Protein AF-A0AA35WXI1-F1 (afdb_monomer_lite)

pLDDT: mean 85.22, std 18.07, range [45.38, 98.38]

Organism: Geodia barretti (NCBI:txid519541)

Structure (mmCIF, N/CA/C/O backbone):
data_AF-A0AA35WXI1-F1
#
_entry.id   AF-A0AA35WXI1-F1
#
loop_
_atom_site.group_PDB
_atom_site.id
_atom_site.type_symbol
_atom_site.label_atom_id
_atom_site.label_alt_id
_atom_site.label_comp_id
_atom_site.label_asym_id
_atom_site.label_entity_id
_atom_site.label_seq_id
_atom_site.pdbx_PDB_ins_code
_atom_site.Cartn_x
_atom_site.Cartn_y
_atom_site.Cartn_z
_atom_site.occupancy
_atom_site.B_iso_or_equiv
_atom_site.auth_seq_id
_atom_site.auth_comp_id
_atom_site.auth_asym_id
_atom_site.auth_atom_id
_atom_site.pdbx_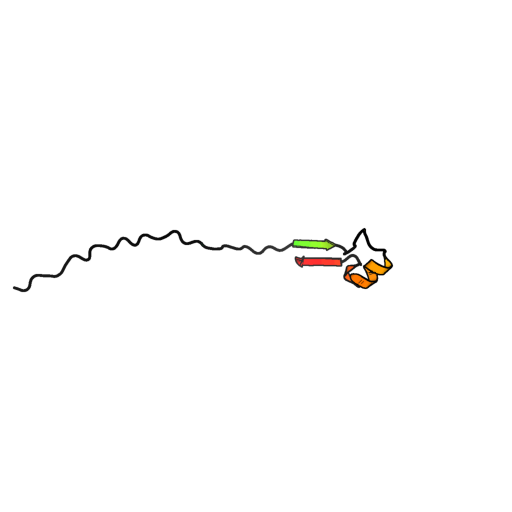PDB_model_num
ATOM 1 N N . MET A 1 1 ? 22.530 -19.280 -77.221 1.00 45.38 1 MET A N 1
ATOM 2 C CA . MET A 1 1 ? 23.049 -18.349 -76.197 1.00 45.38 1 MET A CA 1
ATOM 3 C C . MET A 1 1 ? 21.909 -18.027 -75.250 1.00 45.38 1 MET A C 1
ATOM 5 O O . MET A 1 1 ? 20.962 -17.377 -75.665 1.00 45.38 1 MET A O 1
ATOM 9 N N . ALA A 1 2 ? 21.943 -18.585 -74.041 1.00 46.78 2 ALA A N 1
ATOM 10 C CA . ALA A 1 2 ? 20.961 -18.295 -73.003 1.00 46.78 2 ALA A CA 1
ATOM 11 C C . ALA A 1 2 ? 21.263 -16.908 -72.415 1.00 46.78 2 ALA A C 1
ATOM 13 O O . ALA A 1 2 ? 22.367 -16.686 -71.920 1.00 46.78 2 ALA A O 1
ATOM 14 N N . SER A 1 3 ? 20.315 -15.976 -72.516 1.00 51.09 3 SER A N 1
ATOM 15 C CA . SER A 1 3 ? 20.409 -14.675 -71.850 1.00 51.09 3 SER A CA 1
ATOM 16 C C . SER A 1 3 ? 20.311 -14.844 -70.334 1.00 51.09 3 SER A C 1
ATOM 18 O O . SER A 1 3 ? 19.474 -15.589 -69.827 1.00 51.09 3 SER A O 1
ATOM 20 N N . LEU A 1 4 ? 21.210 -14.148 -69.640 1.00 59.41 4 LEU A N 1
ATOM 21 C CA . LEU A 1 4 ? 21.405 -14.131 -68.192 1.00 59.41 4 LEU A CA 1
ATOM 22 C C . LEU A 1 4 ? 20.232 -13.482 -67.426 1.00 59.41 4 LEU A C 1
ATOM 24 O O . LEU A 1 4 ? 19.492 -12.678 -67.997 1.00 59.41 4 LEU A O 1
ATOM 28 N N . PRO A 1 5 ? 20.084 -13.789 -66.122 1.00 57.56 5 PRO A N 1
ATOM 29 C CA . PRO A 1 5 ? 19.041 -13.242 -65.267 1.00 57.56 5 PRO A CA 1
ATOM 30 C C . PRO A 1 5 ? 19.457 -11.883 -64.691 1.00 57.56 5 PRO A C 1
ATOM 32 O O . PRO A 1 5 ? 20.621 -11.672 -64.357 1.00 57.56 5 PRO A O 1
ATOM 35 N N . GLY A 1 6 ? 18.495 -10.985 -64.478 1.00 46.31 6 GLY A N 1
ATOM 36 C CA . GLY A 1 6 ? 18.717 -9.840 -63.599 1.00 46.31 6 GLY A CA 1
ATOM 37 C C . GLY A 1 6 ? 17.866 -8.619 -63.912 1.00 46.31 6 GLY A C 1
ATOM 38 O O . GLY A 1 6 ? 18.192 -7.815 -64.770 1.00 46.31 6 GLY A O 1
ATOM 39 N N . SER A 1 7 ? 16.842 -8.394 -63.104 1.00 56.66 7 SER A N 1
ATOM 40 C CA . SER A 1 7 ? 16.991 -7.391 -62.052 1.00 56.66 7 SER A CA 1
ATOM 41 C C . SER A 1 7 ? 15.898 -7.640 -61.023 1.00 56.66 7 SER A C 1
ATOM 43 O O . SER A 1 7 ? 14.706 -7.525 -61.295 1.00 56.66 7 SER A O 1
ATOM 45 N N . GLN A 1 8 ? 16.305 -8.064 -59.829 1.00 57.16 8 GLN A N 1
ATOM 46 C CA . GLN A 1 8 ? 15.436 -7.933 -58.673 1.00 57.16 8 GLN A CA 1
ATOM 47 C C . GLN A 1 8 ? 15.279 -6.429 -58.466 1.00 57.16 8 GLN A C 1
ATOM 49 O O . GLN A 1 8 ? 16.228 -5.757 -58.061 1.00 57.16 8 GLN A O 1
ATOM 54 N N . SER A 1 9 ? 14.113 -5.888 -58.817 1.00 56.12 9 SER A N 1
ATOM 55 C CA . SER A 1 9 ? 13.737 -4.538 -58.425 1.00 56.12 9 SER A CA 1
ATOM 56 C C . SER A 1 9 ? 13.751 -4.520 -56.902 1.00 56.12 9 SER A C 1
ATOM 58 O O . SER A 1 9 ? 12.878 -5.115 -56.267 1.00 56.12 9 SER A O 1
ATOM 60 N N . GLY A 1 10 ? 14.806 -3.933 -56.337 1.00 53.34 10 GLY A N 1
ATOM 61 C CA . GLY A 1 10 ? 15.039 -3.850 -54.906 1.00 53.34 10 GLY A CA 1
ATOM 62 C C . GLY A 1 10 ? 13.811 -3.276 -54.221 1.00 53.34 10 GLY A C 1
ATOM 63 O O . GLY A 1 10 ? 13.570 -2.071 -54.265 1.00 53.34 10 GLY A O 1
ATOM 64 N N . GLY A 1 11 ? 13.029 -4.161 -53.605 1.00 50.41 11 GLY A N 1
ATOM 65 C CA . GLY A 1 11 ? 11.933 -3.802 -52.728 1.00 50.41 11 GLY A CA 1
ATOM 66 C C . GLY A 1 11 ? 12.525 -3.108 -51.515 1.00 50.41 11 GLY A C 1
ATOM 67 O O . GLY A 1 11 ? 12.915 -3.759 -50.547 1.00 50.41 11 GLY A O 1
ATOM 68 N N . GLY A 1 12 ? 12.633 -1.782 -51.586 1.00 56.84 12 GLY A N 1
ATOM 69 C CA . GLY A 1 12 ? 12.885 -0.941 -50.430 1.00 56.84 12 GLY A CA 1
ATOM 70 C C . GLY A 1 12 ? 11.754 -1.180 -49.445 1.00 56.84 12 GLY A C 1
ATOM 71 O O . GLY A 1 12 ? 10.661 -0.641 -49.602 1.00 56.84 12 GLY A O 1
ATOM 72 N N . THR A 1 13 ? 11.988 -2.048 -48.462 1.00 61.75 13 THR A N 1
ATOM 73 C CA . THR A 1 13 ? 11.027 -2.287 -47.396 1.00 61.75 13 THR A CA 1
ATOM 74 C C . THR A 1 13 ? 10.867 -0.971 -46.650 1.00 61.75 13 THR A C 1
ATOM 76 O O . THR A 1 13 ? 11.768 -0.510 -45.945 1.00 61.75 13 THR A O 1
ATOM 79 N N . ALA A 1 14 ? 9.721 -0.320 -46.845 1.00 63.59 14 ALA A N 1
ATOM 80 C CA . ALA A 1 14 ? 9.288 0.763 -45.989 1.00 63.59 14 ALA A CA 1
ATOM 81 C C . ALA A 1 14 ? 9.263 0.194 -44.567 1.00 63.59 14 A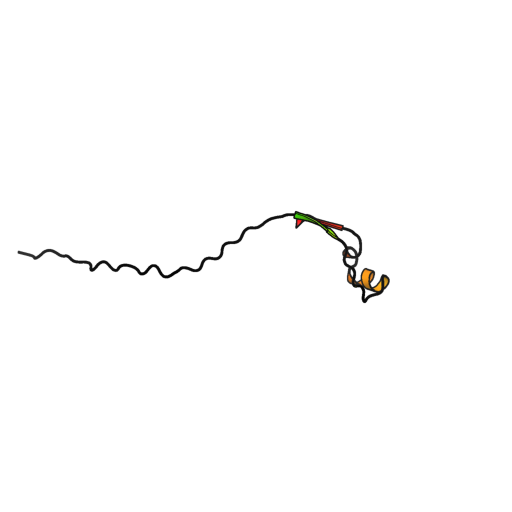LA A C 1
ATOM 83 O O . ALA A 1 14 ? 8.364 -0.565 -44.205 1.00 63.59 14 ALA A O 1
ATOM 84 N N . ARG A 1 15 ? 10.304 0.478 -43.774 1.00 70.88 15 ARG A N 1
ATOM 85 C CA . ARG A 1 15 ? 10.348 0.096 -42.363 1.00 70.88 15 ARG A CA 1
ATOM 86 C C . ARG A 1 15 ? 9.297 0.932 -41.651 1.00 70.88 15 ARG A C 1
ATOM 88 O O . ARG A 1 15 ? 9.596 2.014 -41.151 1.00 70.88 15 ARG A O 1
ATOM 95 N N . GLY A 1 16 ? 8.063 0.429 -41.660 1.00 76.38 16 GLY A N 1
ATOM 96 C CA . GLY A 1 16 ? 6.943 1.003 -40.932 1.00 76.38 16 GLY A CA 1
ATOM 97 C C . GLY A 1 16 ? 7.371 1.294 -39.499 1.00 76.38 16 GLY A C 1
ATOM 98 O O . GLY A 1 16 ? 8.102 0.501 -38.892 1.00 76.38 16 GLY A O 1
ATOM 99 N N . ARG A 1 17 ? 6.977 2.464 -38.983 1.00 80.19 17 ARG A N 1
ATOM 100 C CA . ARG A 1 17 ? 7.283 2.863 -37.605 1.00 80.19 17 ARG A CA 1
ATOM 101 C C . ARG A 1 17 ? 6.762 1.773 -36.679 1.00 80.19 17 ARG A C 1
ATOM 103 O O . ARG A 1 17 ? 5.559 1.561 -36.571 1.00 80.19 17 ARG A O 1
ATOM 110 N N . ARG A 1 18 ? 7.691 1.063 -36.044 1.00 84.44 18 ARG A N 1
ATOM 111 C CA . ARG A 1 18 ? 7.374 0.042 -35.054 1.00 84.44 18 ARG A CA 1
ATOM 112 C C . ARG A 1 18 ? 7.189 0.737 -33.721 1.00 84.44 18 ARG A C 1
ATOM 114 O O . ARG A 1 18 ? 8.135 1.313 -33.188 1.00 84.44 18 ARG A O 1
ATOM 121 N N . THR A 1 19 ? 5.971 0.684 -33.208 1.00 89.81 19 THR A N 1
ATOM 122 C CA . THR A 1 19 ? 5.702 1.031 -31.818 1.00 89.81 19 THR A CA 1
ATOM 123 C C . THR A 1 19 ? 6.297 -0.061 -30.945 1.00 89.81 19 THR A C 1
ATOM 125 O O . THR A 1 19 ? 6.044 -1.245 -31.160 1.00 89.81 19 THR A O 1
ATOM 128 N N . VAL A 1 20 ? 7.115 0.341 -29.980 1.00 92.75 20 VAL A N 1
ATOM 129 C CA . VAL A 1 20 ? 7.694 -0.553 -28.979 1.00 92.75 20 VAL A CA 1
ATOM 130 C C . VAL A 1 20 ? 7.379 -0.001 -27.598 1.00 92.75 20 VAL A C 1
ATOM 132 O O . VAL A 1 20 ? 7.332 1.215 -27.411 1.00 92.75 20 VAL A O 1
ATOM 135 N N . TYR A 1 21 ? 7.172 -0.895 -26.635 1.00 95.12 21 TYR A N 1
ATOM 136 C CA . TYR A 1 21 ? 6.990 -0.537 -25.233 1.00 95.12 21 TYR A CA 1
ATOM 137 C C . TYR A 1 21 ? 8.295 -0.800 -24.492 1.00 95.12 21 TYR A C 1
ATOM 139 O O . TYR A 1 21 ? 8.843 -1.899 -24.562 1.00 95.12 21 TYR A O 1
ATOM 147 N N . ALA A 1 22 ? 8.793 0.213 -23.791 1.00 95.38 22 ALA A N 1
ATOM 148 C CA . ALA A 1 22 ? 9.954 0.096 -22.925 1.00 95.38 22 ALA A CA 1
ATOM 149 C C . ALA A 1 22 ? 9.525 0.386 -21.485 1.00 95.38 22 ALA A C 1
ATOM 151 O O . ALA A 1 22 ? 8.860 1.387 -21.220 1.00 95.38 22 ALA A O 1
ATOM 152 N N . THR A 1 23 ? 9.916 -0.480 -20.553 1.00 97.06 23 THR A N 1
ATOM 153 C CA . THR A 1 23 ? 9.593 -0.344 -19.129 1.00 97.06 23 THR A CA 1
ATOM 154 C C . THR A 1 23 ? 10.864 -0.475 -18.305 1.00 97.06 23 THR A C 1
ATOM 156 O O . THR A 1 23 ? 11.727 -1.300 -18.601 1.00 97.06 23 THR A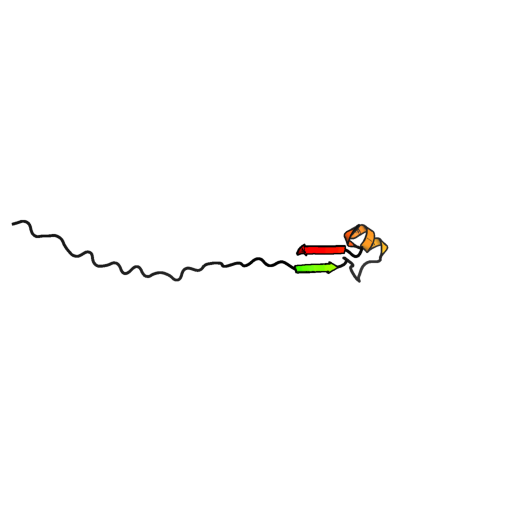 O 1
ATOM 159 N N . ARG A 1 24 ? 10.970 0.325 -17.243 1.00 96.94 24 ARG A N 1
ATOM 160 C CA . ARG A 1 24 ? 12.015 0.212 -16.227 1.00 96.94 24 ARG A CA 1
ATOM 161 C C . ARG A 1 24 ? 11.357 -0.008 -14.873 1.00 96.94 24 ARG A C 1
ATOM 163 O O . ARG A 1 24 ? 10.465 0.746 -14.503 1.00 96.94 24 ARG A O 1
ATOM 170 N N . ARG A 1 25 ? 11.827 -1.011 -14.131 1.00 97.81 25 ARG A N 1
ATOM 171 C CA . ARG A 1 25 ? 11.438 -1.226 -12.734 1.00 97.81 25 ARG A CA 1
ATOM 172 C C . ARG A 1 25 ? 12.430 -0.525 -11.811 1.00 97.81 25 ARG A C 1
ATOM 174 O O . ARG A 1 25 ? 13.636 -0.577 -12.049 1.00 97.81 25 ARG A O 1
ATOM 181 N N . VAL A 1 26 ? 11.915 0.119 -10.776 1.00 98.00 26 VAL A N 1
ATOM 182 C CA . VAL A 1 26 ? 12.689 0.733 -9.692 1.00 98.00 26 VAL A CA 1
ATOM 183 C C . VAL A 1 26 ? 12.058 0.337 -8.365 1.00 98.00 26 VAL A C 1
ATOM 185 O O . VAL A 1 26 ? 10.893 -0.054 -8.357 1.00 98.00 26 VAL A O 1
ATOM 188 N N . SER A 1 27 ? 12.831 0.447 -7.285 1.00 98.06 27 SER A N 1
ATOM 189 C CA . SER A 1 27 ? 12.364 0.152 -5.934 1.00 98.06 27 SER A CA 1
ATOM 190 C C . SER A 1 27 ? 12.662 1.296 -4.979 1.00 98.06 27 SER A C 1
ATOM 192 O O . SER A 1 27 ? 13.637 2.027 -5.173 1.00 98.06 27 SER A O 1
ATOM 194 N N . PHE A 1 28 ? 11.834 1.441 -3.950 1.00 98.38 28 PHE A N 1
ATOM 195 C CA . PHE A 1 28 ? 12.033 2.415 -2.877 1.00 98.38 28 PHE A CA 1
ATOM 196 C C . PHE A 1 28 ? 11.456 1.902 -1.557 1.00 98.38 28 PHE A C 1
ATOM 198 O O . PHE A 1 28 ? 10.512 1.120 -1.537 1.00 98.38 28 PHE A O 1
ATOM 205 N N . CYS A 1 29 ? 12.007 2.362 -0.437 1.00 98.00 29 CYS A N 1
ATOM 206 C CA . CYS A 1 29 ? 11.524 1.980 0.887 1.00 98.00 29 CYS A CA 1
ATOM 207 C C . CYS A 1 29 ? 10.651 3.098 1.461 1.00 98.00 29 CYS A C 1
ATOM 209 O O . CYS A 1 29 ? 11.071 4.256 1.471 1.00 98.00 29 CYS A O 1
ATOM 211 N N . ALA A 1 30 ? 9.460 2.770 1.961 1.00 97.69 30 ALA A N 1
ATOM 212 C CA . ALA A 1 30 ? 8.589 3.740 2.624 1.00 97.69 30 ALA A CA 1
ATOM 213 C C . ALA A 1 30 ? 7.727 3.093 3.716 1.00 97.69 30 ALA A C 1
ATOM 215 O O . ALA A 1 30 ? 7.404 1.906 3.657 1.00 97.69 30 ALA A O 1
ATOM 216 N N . ALA A 1 31 ? 7.344 3.899 4.709 1.00 97.69 31 ALA A N 1
ATOM 217 C CA . ALA A 1 31 ? 6.436 3.516 5.786 1.00 97.69 31 ALA A CA 1
ATOM 218 C C . ALA A 1 31 ? 5.091 4.240 5.659 1.00 97.69 31 ALA A C 1
ATOM 220 O O . ALA A 1 31 ? 5.040 5.388 5.219 1.00 97.69 31 ALA A O 1
ATOM 221 N N . HIS A 1 32 ? 4.007 3.570 6.050 1.00 96.50 32 HIS A N 1
ATOM 222 C CA . HIS A 1 32 ? 2.644 4.098 6.007 1.00 96.50 32 HIS A CA 1
ATOM 223 C C . HIS A 1 32 ? 1.702 3.377 6.987 1.00 96.50 32 HIS A C 1
ATOM 225 O O . HIS A 1 32 ? 2.075 2.400 7.636 1.00 96.50 32 HIS A O 1
ATOM 231 N N . TYR A 1 33 ? 0.467 3.858 7.080 1.00 96.50 33 TYR A N 1
ATOM 232 C CA . TYR A 1 33 ? -0.664 3.186 7.719 1.00 96.50 33 TYR A CA 1
ATOM 233 C C . TYR A 1 33 ? -1.923 3.462 6.893 1.00 96.50 33 TYR A C 1
ATOM 235 O O . TYR A 1 33 ? -1.999 4.475 6.195 1.00 96.50 33 TYR A O 1
ATOM 243 N N . LEU A 1 34 ? -2.911 2.572 6.958 1.00 97.12 34 LEU A N 1
ATOM 244 C CA . LEU A 1 34 ? -4.179 2.750 6.252 1.00 97.12 34 LEU A CA 1
ATOM 245 C C . LEU A 1 34 ? -5.249 3.280 7.207 1.00 97.12 34 LEU A C 1
ATOM 247 O O . LEU A 1 34 ? -5.592 2.622 8.188 1.00 97.12 34 LEU A O 1
ATOM 251 N N . ARG A 1 35 ? -5.777 4.473 6.913 1.00 96.81 35 ARG A N 1
ATOM 252 C CA . ARG A 1 35 ? -6.874 5.101 7.659 1.00 96.81 35 ARG A CA 1
ATOM 253 C C . ARG A 1 35 ? -7.750 5.918 6.718 1.00 96.81 35 ARG A C 1
ATOM 255 O O . ARG A 1 35 ? -7.243 6.714 5.931 1.00 96.81 35 ARG A O 1
ATOM 262 N N . SER A 1 36 ? -9.059 5.745 6.832 1.00 96.81 36 SER A N 1
ATOM 263 C CA . SER A 1 36 ? -10.056 6.607 6.207 1.00 96.81 36 SER A CA 1
ATOM 264 C C . SER A 1 36 ? -10.495 7.686 7.201 1.00 96.81 36 SER A C 1
ATOM 266 O O . SER A 1 36 ? -10.922 7.334 8.304 1.00 96.81 36 SER A O 1
ATOM 268 N N . PRO A 1 37 ? -10.459 8.981 6.834 1.00 96.44 37 PRO A N 1
ATOM 269 C CA . PRO A 1 37 ? -10.963 10.066 7.682 1.00 96.44 37 PRO A CA 1
ATOM 270 C C . PRO A 1 37 ? -12.478 10.024 7.925 1.00 96.44 37 PRO A C 1
ATOM 272 O O . PRO A 1 37 ? -12.975 10.727 8.796 1.00 96.44 37 PRO A O 1
ATOM 275 N N . GLN A 1 38 ? -13.214 9.254 7.121 1.00 97.75 38 GLN A N 1
ATOM 276 C CA . GLN A 1 38 ? -14.675 9.152 7.185 1.00 97.75 38 GLN A CA 1
ATOM 277 C C . GLN A 1 38 ? -15.159 8.035 8.118 1.00 97.75 38 GLN A C 1
ATOM 279 O O . GLN A 1 38 ? -16.358 7.923 8.345 1.00 97.75 38 GLN A O 1
A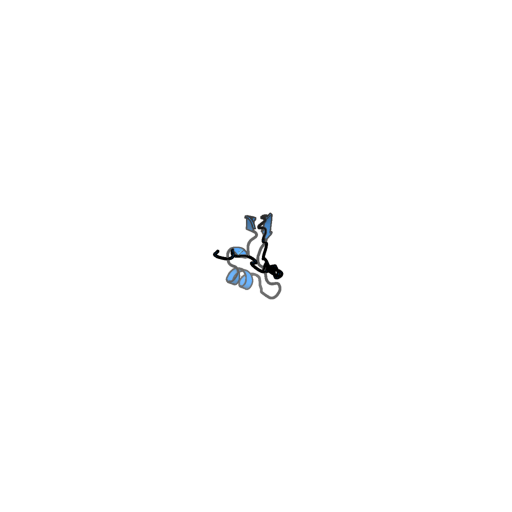TOM 284 N N . LEU A 1 39 ? -14.247 7.196 8.618 1.00 96.94 39 LEU A N 1
ATOM 285 C CA . LEU A 1 39 ? -14.551 6.067 9.495 1.00 96.94 39 LEU A CA 1
ATOM 286 C C . LEU A 1 39 ? -14.032 6.347 10.908 1.00 96.94 39 LEU A C 1
ATOM 288 O O . LEU A 1 39 ? -12.997 6.999 11.076 1.00 96.94 39 LEU A O 1
ATOM 292 N N . SER A 1 40 ? -14.709 5.802 11.915 1.00 96.94 40 SER A N 1
ATOM 293 C CA . SER A 1 40 ? -14.185 5.742 13.284 1.00 96.94 40 SER A CA 1
ATOM 294 C C . SER A 1 40 ? -12.925 4.870 13.372 1.00 96.94 40 SER A C 1
ATOM 296 O O . SER A 1 40 ? -12.567 4.146 12.437 1.00 96.94 40 SER A O 1
ATOM 298 N N . ASP A 1 41 ? -12.213 4.931 14.496 1.00 94.50 41 ASP A N 1
ATOM 299 C CA . ASP A 1 41 ? -10.992 4.141 14.682 1.00 94.50 41 ASP A CA 1
ATOM 300 C C . ASP A 1 41 ? -11.288 2.643 14.811 1.00 94.50 41 ASP A C 1
ATOM 302 O O . ASP A 1 41 ? -10.515 1.816 14.322 1.00 94.50 41 ASP A O 1
ATOM 306 N N . GLU A 1 42 ? -12.424 2.280 15.403 1.00 97.06 42 GLU A N 1
ATOM 307 C CA . GLU A 1 42 ? -12.903 0.903 15.500 1.00 97.06 42 GLU A CA 1
ATOM 308 C C . GLU A 1 42 ? -13.226 0.332 14.116 1.00 97.06 42 GLU A C 1
ATOM 310 O O . GLU A 1 42 ? -12.776 -0.766 13.782 1.00 97.06 42 GLU A O 1
ATOM 315 N N . GLU A 1 43 ? -13.939 1.093 13.282 1.00 97.69 43 GLU A N 1
ATOM 316 C CA . GLU A 1 43 ? -14.254 0.706 11.902 1.00 97.69 43 GLU A CA 1
ATOM 317 C C . GLU A 1 43 ? -12.988 0.597 11.049 1.00 97.69 43 GLU A C 1
ATOM 319 O O . GLU A 1 43 ? -12.815 -0.376 10.315 1.00 97.69 43 GLU A O 1
ATOM 324 N N . ASN A 1 44 ? -12.059 1.550 11.180 1.00 97.81 44 ASN A N 1
ATOM 325 C CA . ASN A 1 44 ? -10.770 1.497 10.493 1.00 97.81 44 ASN A CA 1
ATOM 326 C C . ASN A 1 44 ? -9.949 0.269 10.915 1.00 97.81 44 ASN A C 1
ATOM 328 O O . ASN A 1 44 ? -9.376 -0.406 10.057 1.00 97.81 44 ASN A O 1
ATOM 332 N N . LYS A 1 45 ? -9.900 -0.056 12.214 1.00 96.50 45 LYS A N 1
ATOM 333 C CA . LYS A 1 45 ? -9.231 -1.269 12.715 1.00 96.50 45 LYS A CA 1
ATOM 334 C C . LYS A 1 45 ? -9.885 -2.539 12.196 1.00 96.50 45 LYS A C 1
ATOM 336 O O . LYS A 1 45 ? -9.167 -3.463 11.825 1.00 96.50 45 LYS A O 1
ATOM 341 N N . ALA A 1 46 ? -11.213 -2.599 12.172 1.00 97.19 46 ALA A N 1
ATOM 342 C CA . ALA A 1 46 ? -11.935 -3.758 11.661 1.00 97.19 46 ALA A CA 1
ATOM 343 C C . ALA A 1 46 ? -11.684 -3.959 10.158 1.00 97.19 46 ALA A C 1
ATOM 345 O O . ALA A 1 46 ? -11.455 -5.085 9.720 1.00 97.19 46 ALA A O 1
ATOM 346 N N . LEU A 1 47 ? -11.670 -2.869 9.385 1.00 97.88 47 LEU A N 1
ATOM 347 C CA . LEU A 1 47 ? -11.497 -2.901 7.935 1.00 97.88 47 LEU A CA 1
ATOM 348 C C . LEU A 1 47 ? -10.048 -3.178 7.512 1.00 97.88 47 LEU A C 1
ATOM 350 O O . LEU A 1 47 ? -9.794 -4.073 6.709 1.00 97.88 47 LEU A O 1
ATOM 354 N N . PHE A 1 48 ? -9.091 -2.405 8.028 1.00 96.75 48 PHE A N 1
ATOM 355 C CA . PHE A 1 48 ? -7.685 -2.487 7.617 1.00 96.75 48 PHE A CA 1
ATOM 356 C C . PHE A 1 48 ? -6.871 -3.484 8.449 1.00 96.75 48 PHE A C 1
ATOM 358 O O . PHE A 1 48 ? -5.740 -3.817 8.083 1.00 96.75 48 PHE A O 1
ATOM 365 N N . GLY A 1 49 ? -7.416 -3.977 9.564 1.00 95.31 49 GLY A N 1
ATOM 366 C CA . GLY A 1 49 ? -6.779 -4.977 10.413 1.00 95.31 49 GLY A CA 1
ATOM 367 C C . GLY A 1 49 ? -5.363 -4.569 10.812 1.00 95.31 49 GLY A C 1
ATOM 368 O O . GLY A 1 49 ? -5.127 -3.510 11.390 1.00 95.31 49 GLY A O 1
ATOM 369 N N . LYS A 1 50 ? -4.379 -5.404 10.463 1.00 92.88 50 LYS A N 1
ATOM 370 C CA . LYS A 1 50 ? -2.964 -5.145 10.776 1.00 92.88 50 LYS A CA 1
ATOM 371 C C . LYS A 1 50 ? -2.397 -3.927 10.038 1.00 92.88 50 LYS A C 1
ATOM 373 O O . LYS A 1 50 ? -1.505 -3.279 10.579 1.00 92.88 50 LYS A O 1
ATOM 378 N N . CYS A 1 51 ? -2.920 -3.598 8.856 1.00 95.81 51 CYS A N 1
ATOM 379 C CA . CYS A 1 51 ? -2.471 -2.467 8.040 1.00 95.81 51 CYS A CA 1
ATOM 380 C C . CYS A 1 51 ? -2.938 -1.107 8.578 1.00 95.81 51 CYS A C 1
ATOM 382 O O . CYS A 1 51 ? -2.422 -0.080 8.138 1.00 95.81 51 CYS A O 1
ATOM 384 N N . PHE A 1 52 ? -3.875 -1.096 9.534 1.00 95.00 52 PHE A N 1
ATOM 385 C CA . PHE A 1 52 ? -4.229 0.105 10.291 1.00 95.00 52 PHE A CA 1
ATOM 386 C C . PHE A 1 52 ? -3.048 0.635 11.118 1.00 95.00 52 PHE A C 1
ATOM 388 O O . PHE A 1 52 ? -2.940 1.833 11.361 1.00 95.00 52 PHE A O 1
ATOM 395 N N . ASN A 1 53 ? -2.142 -0.249 11.544 1.00 94.56 53 ASN A N 1
ATOM 396 C CA . ASN A 1 53 ? -0.945 0.143 12.279 1.00 94.56 53 ASN A CA 1
ATOM 397 C C . ASN A 1 53 ? 0.157 0.613 11.318 1.00 94.56 53 ASN A C 1
ATOM 399 O O . ASN A 1 53 ? 0.219 0.183 10.162 1.00 94.56 53 ASN A O 1
ATOM 403 N N . THR A 1 54 ? 1.074 1.444 11.814 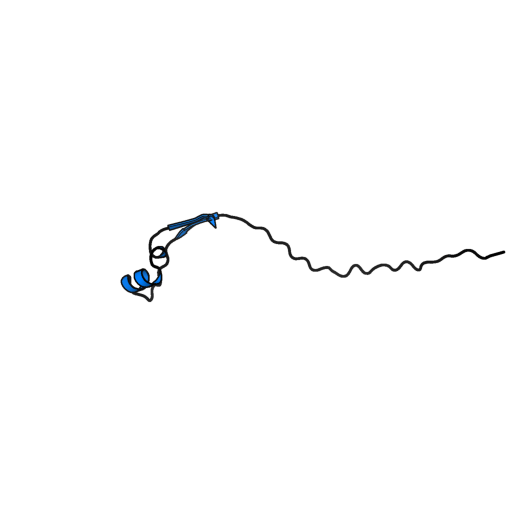1.00 95.81 54 THR A N 1
ATOM 404 C CA . THR A 1 54 ? 2.260 1.862 11.056 1.00 95.81 54 THR A CA 1
ATOM 405 C C . THR A 1 54 ? 3.118 0.656 10.685 1.00 95.81 54 THR A C 1
ATOM 407 O O . THR A 1 54 ? 3.514 -0.132 11.543 1.00 95.81 54 THR A O 1
ATOM 410 N N . HIS A 1 55 ? 3.421 0.526 9.399 1.00 96.75 55 HIS A N 1
ATOM 411 C CA . HIS A 1 55 ? 4.252 -0.532 8.835 1.00 96.75 55 HIS A CA 1
ATOM 412 C C . HIS A 1 55 ? 5.021 -0.004 7.617 1.00 96.75 55 HIS A C 1
ATOM 414 O O . HIS A 1 55 ? 4.790 1.120 7.176 1.00 96.75 55 HIS A O 1
ATOM 420 N N . GLY A 1 56 ? 5.957 -0.784 7.075 1.00 97.12 56 GLY A N 1
ATOM 421 C CA . GLY A 1 56 ? 6.773 -0.367 5.933 1.00 97.12 56 GLY A CA 1
ATOM 422 C C . GLY A 1 56 ? 6.903 -1.434 4.862 1.00 97.12 56 GLY A C 1
ATOM 423 O O . GLY A 1 56 ? 6.707 -2.618 5.131 1.00 97.12 56 GLY A O 1
ATOM 424 N N . HIS A 1 57 ? 7.240 -0.985 3.655 1.00 98.12 57 HIS A N 1
ATOM 425 C CA . HIS A 1 57 ? 7.426 -1.819 2.473 1.00 98.12 57 HIS A CA 1
ATOM 426 C C . HIS A 1 57 ? 8.655 -1.378 1.681 1.00 98.12 57 HIS A C 1
ATOM 428 O O . HIS A 1 57 ? 9.005 -0.194 1.650 1.00 98.12 57 HIS A O 1
ATOM 434 N N . ASN A 1 58 ? 9.259 -2.348 0.999 1.00 97.75 58 ASN A N 1
ATOM 435 C CA . ASN A 1 58 ? 10.204 -2.117 -0.087 1.00 97.75 58 ASN A CA 1
ATOM 436 C C . ASN A 1 58 ? 9.407 -2.248 -1.390 1.00 97.75 58 ASN A C 1
ATOM 438 O O . ASN A 1 58 ? 9.190 -3.364 -1.867 1.00 97.75 58 ASN A O 1
ATOM 442 N N . TYR A 1 59 ? 8.893 -1.120 -1.872 1.00 94.88 59 TYR A N 1
ATOM 443 C CA . TYR A 1 59 ? 8.091 -1.005 -3.088 1.00 94.88 59 TYR A CA 1
ATOM 444 C C . TYR A 1 59 ? 8.922 -1.245 -4.349 1.00 94.88 59 TYR A C 1
ATOM 446 O O . TYR A 1 59 ? 10.153 -1.002 -4.311 1.00 94.88 59 TYR A O 1
#

Foldseek 3Di:
DDDDDDDPPPPPPPPPDDDDDDDDDDKDKDKDADDDPVDDPVVRCVVCPPRNDIDMDTD

Radius of gyration: 31.75 Å; chains: 1; bounding box: 38×28×92 Å

InterPro domains:
  IPR007115 6-pyruvoyl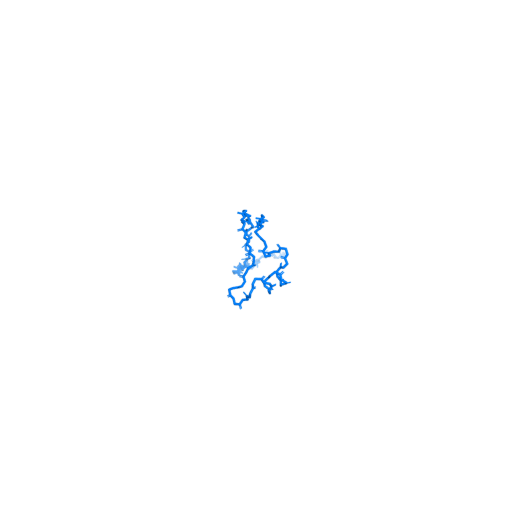 tetrahydropterin synthase/QueD family [PF01242] (23-59)
  IPR038418 6-pyruvoyl tetrahydropterin synthase/QueD superfamily [G3DSA:3.30.479.10] (20-59)

Secondary structure (DSSP, 8-state):
-PPPP-----------------------EEEE----TTS-HHHHHHHHGGGGS-EEEE-

Sequence (59 aa):
MASLPGSQSGGGTARGRRTVYATRRVSFCAAHYLRSPQLSDEENKALFGKCFNTHGHNY